Protein AF-A0A359KPK5-F1 (afdb_monomer_lite)

Secondary structure (DSSP, 8-state):
-PPPP-TGGGGG-EEEEE-SSSSSEEEEETTTS-HHHHHHHHHHHHHHTT---PPPPS---HHHHHHHHHHHHHTT----PPP--

Sequence (85 aa):
MIEEFTVEDLQYLYVVVPSDEAEGTENLTAAEMSDKQFREWIVGKSEWHGIQVLPTFGKLELETRVKMVNRLVRRGIRIHLAPRL

Foldseek 3Di:
DQDADDLVQQQFQWDWFADPPDGDIDIHGNQPDDLVRLQVVLCVLCVVVVHDDDRDDDDQDSVNSSVSVRVCVVVVDDGDGHDDD

Radius of gyration: 12.5 Å; chains: 1; bounding box: 32×27×30 Å

Structure (mmCIF, N/CA/C/O backbone):
data_AF-A0A359KPK5-F1
#
_entry.id   AF-A0A359KPK5-F1
#
loop_
_atom_site.group_PDB
_atom_site.id
_atom_site.type_symbol
_atom_site.label_atom_id
_atom_site.label_alt_id
_atom_site.label_comp_id
_atom_site.label_asym_id
_atom_site.label_entity_id
_atom_site.label_seq_id
_atom_site.pdbx_PDB_ins_code
_atom_site.Cartn_x
_atom_site.Cartn_y
_atom_site.Cartn_z
_atom_site.occupancy
_atom_site.B_iso_or_equiv
_atom_site.auth_seq_id
_atom_site.auth_comp_id
_atom_site.auth_asym_id
_atom_site.auth_atom_id
_atom_site.pdbx_PDB_model_num
ATOM 1 N N . MET A 1 1 ? -17.296 -2.493 13.975 1.00 55.00 1 MET A N 1
ATOM 2 C CA . MET A 1 1 ? -16.391 -1.430 13.490 1.00 55.00 1 MET A CA 1
ATOM 3 C C . MET A 1 1 ? -15.408 -2.073 12.538 1.00 55.00 1 MET A C 1
ATOM 5 O O . MET A 1 1 ? -15.022 -3.203 12.803 1.00 55.00 1 MET A O 1
ATOM 9 N N . ILE A 1 2 ? -15.075 -1.416 11.430 1.00 65.81 2 ILE A N 1
ATOM 10 C CA . ILE A 1 2 ? -13.999 -1.893 10.560 1.00 65.81 2 ILE A CA 1
ATOM 11 C C . ILE A 1 2 ? -12.693 -1.457 11.227 1.00 65.81 2 ILE A C 1
ATOM 13 O O . ILE A 1 2 ? -12.536 -0.271 11.505 1.00 65.81 2 ILE A O 1
ATOM 17 N N . GLU A 1 3 ? -11.826 -2.409 11.557 1.00 82.62 3 GLU A N 1
ATOM 18 C CA . GLU A 1 3 ? -10.513 -2.117 12.129 1.00 82.62 3 GLU A CA 1
ATOM 19 C C . GLU A 1 3 ? -9.643 -1.457 11.054 1.00 82.62 3 GLU A C 1
ATOM 21 O O . GLU A 1 3 ? -9.542 -1.949 9.927 1.00 82.62 3 GLU A O 1
ATOM 26 N N . GLU A 1 4 ? -9.107 -0.282 11.373 1.00 90.62 4 GLU A N 1
ATOM 27 C CA . GLU A 1 4 ? -8.245 0.472 10.471 1.00 90.62 4 GLU A CA 1
ATOM 28 C C . GLU A 1 4 ? -6.797 0.032 10.642 1.00 90.62 4 GLU A C 1
ATOM 30 O O . GLU A 1 4 ? -6.351 -0.265 11.746 1.00 90.62 4 GLU A O 1
ATOM 35 N N . PHE A 1 5 ? -6.062 0.041 9.538 1.00 95.38 5 PHE A N 1
ATOM 36 C CA . PHE A 1 5 ? -4.663 -0.333 9.493 1.00 95.38 5 PHE A CA 1
ATOM 37 C C . PHE A 1 5 ? -3.802 0.764 10.127 1.00 95.38 5 PHE A C 1
ATOM 39 O O . PHE A 1 5 ? -4.084 1.961 9.997 1.00 95.38 5 PHE A O 1
ATOM 46 N N . THR A 1 6 ? -2.716 0.346 10.759 1.00 96.56 6 THR A N 1
ATOM 47 C CA . THR A 1 6 ? -1.639 1.173 11.302 1.00 96.56 6 THR A CA 1
ATOM 48 C C . THR A 1 6 ? -0.404 1.132 10.395 1.00 96.56 6 THR A C 1
ATOM 50 O O . THR A 1 6 ? -0.358 0.396 9.410 1.00 96.56 6 THR A O 1
ATOM 53 N N . VAL A 1 7 ? 0.621 1.932 10.714 1.00 97.25 7 VAL A N 1
ATOM 54 C CA . VAL A 1 7 ? 1.913 1.882 10.001 1.00 97.25 7 VAL A CA 1
ATOM 55 C C . VAL A 1 7 ? 2.590 0.525 10.184 1.00 97.25 7 VAL A C 1
ATOM 57 O O . VAL A 1 7 ? 3.156 -0.001 9.230 1.00 97.25 7 VAL A O 1
ATOM 60 N N . GLU A 1 8 ? 2.489 -0.060 11.377 1.00 96.62 8 GLU A N 1
ATOM 61 C CA . GLU A 1 8 ? 3.033 -1.387 11.670 1.00 96.62 8 GLU A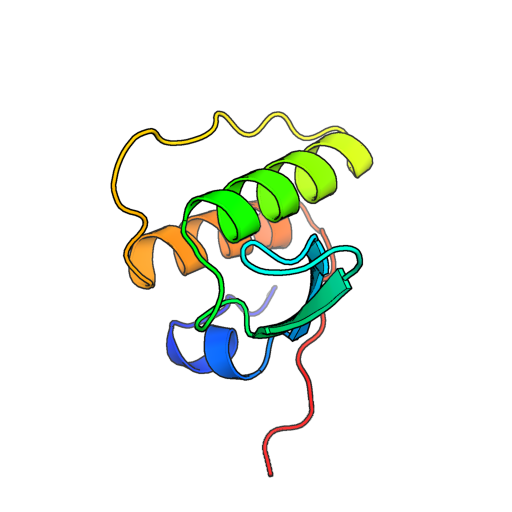 CA 1
ATOM 62 C C . GLU A 1 8 ? 2.384 -2.462 10.790 1.00 96.62 8 GLU A C 1
ATOM 64 O O . GLU A 1 8 ? 3.067 -3.342 10.276 1.00 96.62 8 GLU A O 1
ATOM 69 N N . ASP A 1 9 ? 1.086 -2.338 10.514 1.00 97.00 9 ASP A N 1
ATOM 70 C CA . ASP A 1 9 ? 0.352 -3.309 9.698 1.00 97.00 9 ASP A CA 1
ATOM 71 C C . ASP A 1 9 ? 0.863 -3.385 8.255 1.00 97.00 9 ASP A C 1
ATOM 73 O O . ASP A 1 9 ? 0.712 -4.420 7.604 1.00 97.00 9 ASP A O 1
ATOM 77 N N . LEU A 1 10 ? 1.510 -2.327 7.747 1.00 97.00 10 LEU A N 1
ATOM 78 C CA . LEU A 1 10 ? 2.111 -2.352 6.412 1.00 97.00 10 LEU A CA 1
ATOM 79 C C . LEU A 1 10 ? 3.230 -3.391 6.290 1.00 97.00 10 LEU A C 1
ATOM 81 O O . LEU A 1 10 ? 3.442 -3.888 5.188 1.00 97.00 10 LEU A O 1
ATOM 85 N N . GLN A 1 11 ? 3.890 -3.751 7.397 1.00 97.12 11 GLN A N 1
ATOM 86 C CA . GLN A 1 11 ? 4.919 -4.801 7.452 1.00 97.12 11 GLN A CA 1
ATOM 87 C C . GLN A 1 11 ? 4.335 -6.213 7.303 1.00 97.12 11 GLN A C 1
ATOM 89 O O . GLN A 1 11 ? 5.062 -7.170 7.071 1.00 97.12 11 GLN A O 1
ATOM 94 N N . TYR A 1 12 ? 3.015 -6.361 7.424 1.00 96.69 12 TYR A N 1
ATOM 95 C CA . TYR A 1 12 ? 2.324 -7.647 7.312 1.00 96.69 12 TYR A CA 1
ATOM 96 C C . TYR A 1 12 ? 1.401 -7.697 6.090 1.00 96.69 12 TYR A C 1
ATOM 98 O O . TYR A 1 12 ? 0.740 -8.707 5.844 1.00 96.69 12 TYR A O 1
ATOM 106 N N . LEU A 1 13 ? 1.336 -6.618 5.309 1.00 96.75 13 LEU A N 1
ATOM 107 C CA . LEU A 1 13 ? 0.527 -6.534 4.102 1.00 96.75 13 LEU A CA 1
ATOM 108 C C . LEU A 1 13 ? 1.352 -6.939 2.879 1.00 96.75 13 LEU A C 1
ATOM 110 O O . LEU A 1 13 ? 1.934 -6.087 2.215 1.00 96.75 13 LEU A O 1
ATOM 114 N N . TYR A 1 14 ? 1.385 -8.238 2.588 1.00 96.94 14 TYR A N 1
ATOM 115 C CA . TYR A 1 14 ? 2.109 -8.791 1.441 1.00 96.94 14 TYR A CA 1
ATOM 116 C C . TYR A 1 14 ? 1.324 -8.664 0.138 1.00 96.94 14 TYR A C 1
ATOM 118 O O . TYR A 1 14 ? 0.116 -8.919 0.086 1.00 96.94 14 TYR A O 1
ATOM 126 N N . VAL A 1 15 ? 2.029 -8.303 -0.930 1.00 96.25 15 VAL A N 1
ATOM 127 C CA . VAL A 1 15 ? 1.474 -8.142 -2.270 1.00 96.25 15 VAL A CA 1
ATOM 128 C C . VAL A 1 15 ? 2.514 -8.566 -3.301 1.00 96.25 15 VAL A C 1
ATOM 130 O O . VAL A 1 15 ? 3.687 -8.204 -3.218 1.00 96.25 15 VAL A O 1
ATOM 133 N N . VAL A 1 16 ? 2.047 -9.279 -4.323 1.00 95.50 16 VAL A N 1
ATOM 134 C CA . VAL A 1 16 ? 2.847 -9.575 -5.511 1.00 95.50 16 VAL A CA 1
ATOM 135 C C . VAL A 1 16 ? 2.790 -8.382 -6.464 1.00 95.50 16 VAL A C 1
ATOM 137 O O . VAL A 1 16 ? 1.706 -8.004 -6.914 1.00 95.50 16 VAL A O 1
ATOM 140 N N . VAL A 1 17 ? 3.947 -7.799 -6.767 1.00 95.75 17 VAL A N 1
ATOM 141 C CA . VAL A 1 17 ? 4.105 -6.624 -7.639 1.00 95.75 17 VAL A CA 1
ATOM 142 C C . VAL A 1 17 ? 5.154 -6.891 -8.725 1.00 95.75 17 VAL A C 1
ATOM 144 O O . VAL A 1 17 ? 6.006 -7.761 -8.539 1.00 95.75 17 VAL A O 1
ATOM 147 N N . PRO A 1 18 ? 5.116 -6.193 -9.875 1.00 95.88 18 PRO A N 1
ATOM 148 C CA . PRO A 1 18 ? 6.211 -6.237 -10.843 1.00 95.88 18 PRO A CA 1
ATOM 149 C C . PRO A 1 18 ? 7.530 -5.805 -10.199 1.00 95.88 18 PRO A C 1
ATOM 151 O O . PRO A 1 18 ? 7.545 -4.845 -9.421 1.00 95.88 18 PRO A O 1
ATOM 154 N N . SER A 1 19 ? 8.622 -6.499 -10.527 1.00 94.38 19 SER A N 1
ATOM 155 C CA . SER A 1 19 ? 9.938 -6.115 -10.016 1.00 94.38 19 SER A CA 1
ATOM 156 C C . SER A 1 19 ? 10.417 -4.817 -10.664 1.00 94.38 19 SER A C 1
ATOM 158 O O . SER A 1 19 ? 10.237 -4.609 -11.865 1.00 94.38 19 SER A O 1
ATOM 160 N N . ASP A 1 20 ? 11.017 -3.932 -9.865 1.00 92.06 20 ASP A N 1
ATOM 161 C CA . ASP A 1 20 ? 11.644 -2.709 -10.383 1.00 92.06 20 ASP A CA 1
ATOM 162 C C . ASP A 1 20 ? 13.064 -2.959 -10.939 1.00 92.06 20 ASP A C 1
ATOM 164 O O . ASP A 1 20 ? 13.553 -2.148 -11.726 1.00 92.06 20 ASP A O 1
ATOM 168 N N . GLU A 1 21 ? 13.719 -4.070 -10.576 1.00 90.56 21 GLU A N 1
ATOM 169 C CA . GLU A 1 21 ? 15.118 -4.365 -10.944 1.00 90.56 21 GLU A CA 1
ATOM 170 C C . GLU A 1 21 ? 15.272 -5.494 -11.973 1.00 90.56 21 GLU A C 1
ATOM 172 O O . GLU A 1 21 ? 16.237 -5.504 -12.741 1.00 90.56 21 GLU A O 1
ATOM 177 N N . ALA A 1 22 ? 14.341 -6.448 -12.000 1.00 90.38 22 ALA A N 1
ATOM 178 C CA . ALA A 1 22 ? 14.421 -7.646 -12.830 1.00 90.38 22 ALA A CA 1
ATOM 179 C C . ALA A 1 22 ? 13.137 -7.882 -13.637 1.00 90.38 22 ALA A C 1
ATOM 181 O O . ALA A 1 22 ? 12.083 -7.307 -13.375 1.00 90.38 22 ALA A O 1
ATOM 182 N N . GLU A 1 23 ? 13.212 -8.767 -14.632 1.00 92.06 23 GLU A N 1
ATOM 183 C CA . GLU A 1 23 ? 12.019 -9.246 -15.327 1.00 92.06 23 GLU A CA 1
ATOM 184 C C . GLU A 1 23 ? 11.205 -10.170 -14.402 1.00 92.06 23 GLU A C 1
ATOM 186 O O . GLU A 1 23 ? 11.752 -11.087 -13.787 1.00 92.06 23 GLU A O 1
ATOM 191 N N . GLY A 1 24 ? 9.892 -9.939 -14.308 1.00 94.19 24 GLY A N 1
ATOM 192 C CA . GLY A 1 24 ? 8.969 -10.759 -13.519 1.00 94.19 24 GLY A CA 1
ATOM 193 C C . GLY A 1 24 ? 8.311 -10.013 -12.357 1.00 94.19 24 GLY A C 1
ATOM 194 O O . GLY A 1 24 ? 8.049 -8.811 -12.429 1.00 94.19 24 GLY A O 1
ATOM 195 N N . THR A 1 25 ? 7.985 -10.754 -11.297 1.00 96.50 25 THR A N 1
ATOM 196 C CA . THR A 1 25 ? 7.269 -10.252 -10.115 1.00 96.50 25 THR A CA 1
ATOM 197 C C . THR A 1 25 ? 7.989 -10.621 -8.828 1.00 96.50 25 THR A C 1
ATOM 199 O O . THR A 1 25 ? 8.592 -11.689 -8.742 1.00 96.50 25 THR A O 1
ATOM 202 N N . GLU A 1 26 ? 7.822 -9.801 -7.801 1.00 95.88 26 GLU A N 1
ATOM 203 C CA . GLU A 1 26 ? 8.320 -10.023 -6.447 1.00 95.88 26 GLU A CA 1
ATOM 204 C C . GLU A 1 26 ? 7.188 -9.930 -5.417 1.00 95.88 26 GLU A C 1
ATOM 206 O O . GLU A 1 26 ? 6.151 -9.315 -5.667 1.00 95.88 26 GLU A O 1
ATOM 211 N N . ASN A 1 27 ? 7.365 -10.583 -4.268 1.00 96.06 27 ASN A N 1
ATOM 212 C CA . ASN A 1 27 ? 6.419 -10.523 -3.158 1.00 96.06 27 ASN A CA 1
ATOM 213 C C . ASN A 1 27 ? 7.004 -9.636 -2.060 1.00 96.06 27 ASN A C 1
ATOM 215 O O . ASN A 1 27 ? 7.949 -10.045 -1.389 1.00 96.06 27 ASN A O 1
ATOM 219 N N . LEU A 1 28 ? 6.431 -8.449 -1.889 1.00 97.12 28 LEU A N 1
ATOM 220 C CA . LEU A 1 28 ? 6.898 -7.436 -0.948 1.00 97.12 28 LEU A CA 1
ATOM 221 C C . LEU A 1 28 ? 5.783 -7.050 0.014 1.00 97.12 28 LEU A C 1
ATOM 223 O O . LEU A 1 28 ? 4.594 -7.116 -0.314 1.00 97.12 28 LEU A O 1
ATOM 227 N N . THR A 1 29 ? 6.166 -6.589 1.196 1.00 97.50 29 THR A N 1
ATOM 228 C CA . THR A 1 29 ? 5.235 -5.894 2.079 1.00 97.50 29 THR A CA 1
ATOM 229 C C . THR A 1 29 ? 4.931 -4.497 1.535 1.00 97.50 29 THR A C 1
ATOM 231 O O . THR A 1 29 ? 5.743 -3.867 0.853 1.00 97.50 29 THR A O 1
ATOM 234 N N . ALA A 1 30 ? 3.768 -3.949 1.880 1.00 96.88 30 ALA A N 1
ATOM 235 C CA . ALA A 1 30 ? 3.398 -2.581 1.522 1.00 96.88 30 ALA A CA 1
ATOM 236 C C . ALA A 1 30 ? 4.365 -1.521 2.088 1.00 96.88 30 ALA A C 1
ATOM 238 O O . ALA A 1 30 ? 4.365 -0.382 1.611 1.00 96.88 30 ALA A O 1
ATOM 239 N N . ALA A 1 31 ? 5.172 -1.869 3.095 1.00 97.12 31 ALA A N 1
ATOM 240 C CA . ALA A 1 31 ? 6.241 -1.024 3.614 1.00 97.12 31 ALA A CA 1
ATOM 241 C C . ALA A 1 31 ? 7.523 -1.071 2.760 1.00 97.12 31 ALA A C 1
ATOM 243 O O . ALA A 1 31 ? 8.180 -0.043 2.621 1.00 97.12 31 ALA A O 1
ATOM 244 N N . GLU A 1 32 ? 7.855 -2.222 2.171 1.00 97.25 32 GLU A N 1
ATOM 245 C CA . GLU A 1 32 ? 9.075 -2.435 1.370 1.00 97.25 32 GLU A CA 1
ATOM 246 C C . GLU A 1 32 ? 8.952 -1.945 -0.074 1.00 97.25 32 GLU A C 1
ATOM 248 O O . GLU A 1 32 ? 9.958 -1.618 -0.696 1.00 97.25 32 GLU A O 1
ATOM 253 N N . MET A 1 33 ? 7.730 -1.869 -0.609 1.00 96.88 33 MET A N 1
ATOM 254 C CA . MET A 1 33 ? 7.495 -1.414 -1.983 1.00 96.88 33 MET A CA 1
ATOM 255 C C . MET A 1 33 ? 8.138 -0.059 -2.276 1.00 96.88 33 MET A C 1
ATOM 257 O O . MET A 1 33 ? 8.066 0.872 -1.462 1.00 96.88 33 MET A O 1
ATOM 261 N N . SER A 1 34 ? 8.606 0.116 -3.509 1.00 95.94 34 SER A N 1
ATOM 262 C CA . SER A 1 34 ? 8.864 1.447 -4.048 1.00 95.94 34 SER A CA 1
ATOM 263 C C . SER A 1 34 ? 7.566 2.267 -4.127 1.00 95.94 34 SER A C 1
ATOM 265 O O . SER A 1 34 ? 6.449 1.738 -4.163 1.00 95.94 34 SER A O 1
ATOM 267 N N . ASP A 1 35 ? 7.680 3.595 -4.188 1.00 95.44 35 ASP A N 1
ATOM 268 C CA . ASP A 1 35 ? 6.502 4.462 -4.338 1.00 95.44 35 ASP A CA 1
ATOM 269 C C . ASP A 1 35 ? 5.746 4.204 -5.647 1.00 95.44 35 ASP A C 1
ATOM 271 O O . ASP A 1 35 ? 4.539 4.438 -5.726 1.00 95.44 35 ASP A O 1
ATOM 275 N N . LYS A 1 36 ? 6.449 3.741 -6.686 1.00 94.12 36 LYS A N 1
ATOM 276 C CA . LYS A 1 36 ? 5.853 3.341 -7.961 1.00 94.12 36 LYS A CA 1
ATOM 277 C C . LYS A 1 36 ? 5.030 2.067 -7.780 1.00 94.12 36 LYS A C 1
ATOM 279 O O . LYS A 1 36 ? 3.833 2.106 -8.058 1.00 94.12 36 LYS A O 1
ATOM 284 N N . GLN A 1 37 ? 5.628 1.006 -7.236 1.00 95.94 37 GLN A N 1
ATOM 285 C CA . GLN A 1 37 ? 4.952 -0.270 -6.978 1.00 95.94 37 GLN A CA 1
ATOM 286 C C . GLN A 1 37 ? 3.709 -0.086 -6.102 1.00 95.94 37 GLN A C 1
ATOM 288 O O . GLN A 1 37 ? 2.624 -0.551 -6.452 1.00 95.94 37 GLN A O 1
ATOM 293 N N . PHE A 1 38 ? 3.832 0.669 -5.003 1.00 96.25 38 PHE A N 1
ATOM 294 C CA . PHE A 1 38 ? 2.700 0.938 -4.119 1.00 96.25 38 PHE A CA 1
ATOM 295 C C . PHE A 1 38 ? 1.571 1.679 -4.847 1.00 96.25 38 PHE A C 1
ATOM 297 O O . PHE A 1 38 ? 0.397 1.345 -4.683 1.00 96.25 38 PHE A O 1
ATOM 304 N N . ARG A 1 39 ? 1.912 2.683 -5.666 1.00 94.75 39 ARG A N 1
ATOM 305 C CA . 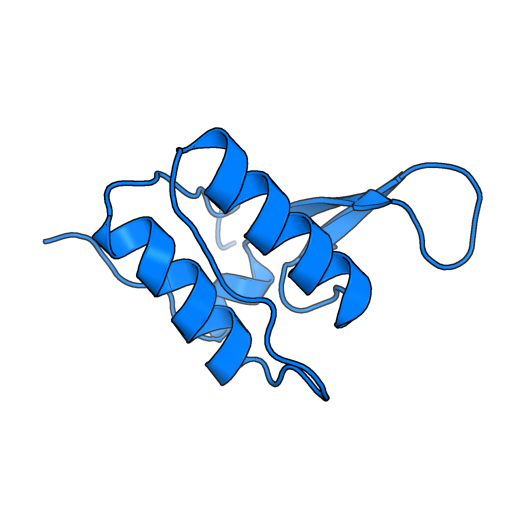ARG A 1 39 ? 0.940 3.479 -6.426 1.00 94.75 39 ARG A CA 1
ATOM 306 C C . ARG A 1 39 ? 0.212 2.639 -7.472 1.00 94.75 39 ARG A C 1
ATOM 308 O O . ARG A 1 39 ? -1.007 2.734 -7.568 1.00 94.75 39 ARG A O 1
ATOM 315 N N . GLU A 1 40 ? 0.935 1.828 -8.231 1.00 93.62 40 GLU A N 1
ATOM 316 C CA . GLU A 1 40 ? 0.346 0.935 -9.232 1.00 93.62 40 GLU A CA 1
ATOM 317 C C . GLU A 1 40 ? -0.588 -0.081 -8.571 1.00 93.62 40 GLU A C 1
ATOM 319 O O . GLU A 1 40 ? -1.736 -0.236 -8.993 1.00 93.62 40 GLU A O 1
ATOM 324 N N . TRP A 1 41 ? -0.149 -0.694 -7.469 1.00 95.06 41 TRP A N 1
ATOM 325 C CA . TRP A 1 41 ? -0.969 -1.633 -6.714 1.00 95.06 41 TRP A CA 1
ATOM 326 C C . TRP A 1 41 ? -2.240 -0.985 -6.156 1.00 95.06 41 TRP A C 1
ATOM 328 O O . TRP A 1 41 ? -3.339 -1.498 -6.378 1.00 95.06 41 TRP A O 1
ATOM 338 N N . ILE A 1 42 ? -2.124 0.136 -5.435 1.00 94.25 42 ILE A N 1
ATOM 339 C CA . ILE A 1 42 ? -3.281 0.746 -4.773 1.00 94.25 42 ILE A CA 1
ATOM 340 C C . ILE A 1 42 ? -4.287 1.280 -5.795 1.00 94.25 42 ILE A C 1
ATOM 342 O O . ILE A 1 42 ? -5.492 1.136 -5.583 1.00 94.25 42 ILE A O 1
ATOM 346 N N . VAL A 1 43 ? -3.826 1.844 -6.918 1.00 92.69 43 VAL A N 1
ATOM 347 C CA . VAL A 1 43 ? -4.698 2.292 -8.014 1.00 92.69 43 VAL A CA 1
ATOM 348 C C . VAL A 1 43 ? -5.385 1.091 -8.655 1.00 92.69 43 VAL A C 1
ATOM 350 O O . VAL A 1 43 ? -6.614 1.061 -8.673 1.00 92.69 43 VAL A O 1
ATOM 353 N N . GLY A 1 44 ? -4.636 0.059 -9.054 1.00 93.00 44 GLY A N 1
ATOM 354 C CA . GLY A 1 44 ? -5.208 -1.140 -9.669 1.00 93.00 44 GLY A CA 1
ATOM 355 C C . GLY A 1 44 ? -6.211 -1.855 -8.757 1.00 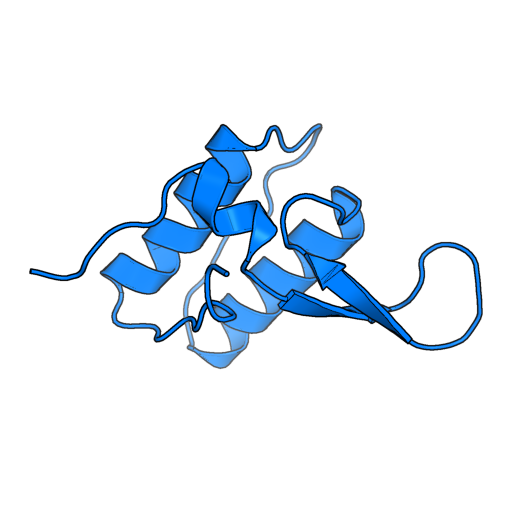93.00 44 GLY A C 1
ATOM 356 O O . GLY A 1 44 ? -7.299 -2.236 -9.193 1.00 93.00 44 GLY A O 1
ATOM 357 N N . LYS A 1 45 ? -5.914 -1.962 -7.454 1.00 93.00 45 LYS A N 1
ATOM 358 C CA . LYS A 1 45 ? -6.848 -2.507 -6.457 1.00 93.00 45 LYS A CA 1
ATOM 359 C C . LYS A 1 45 ? -8.115 -1.660 -6.351 1.00 93.00 45 LYS A C 1
ATOM 361 O O . LYS A 1 45 ? -9.206 -2.210 -6.233 1.00 93.00 45 LYS A O 1
ATOM 366 N N . SER A 1 46 ? -7.984 -0.336 -6.380 1.00 91.75 46 SER A N 1
ATOM 367 C CA . SER A 1 46 ? -9.125 0.581 -6.301 1.00 91.75 46 SER A CA 1
ATOM 368 C C . SER A 1 46 ? -10.024 0.470 -7.530 1.00 91.75 46 SER A C 1
ATOM 370 O O . SER A 1 46 ? -11.238 0.325 -7.384 1.00 91.75 46 SER A O 1
ATOM 372 N N . GLU A 1 47 ? -9.431 0.471 -8.724 1.00 92.50 47 GLU A N 1
ATOM 373 C CA . GLU A 1 47 ? -10.130 0.361 -10.007 1.00 92.50 47 GLU A CA 1
ATOM 374 C C . GLU A 1 47 ? -10.875 -0.966 -10.138 1.00 92.50 47 GLU A C 1
ATOM 376 O O . GLU A 1 47 ? -12.048 -0.971 -10.509 1.00 92.50 47 GLU A O 1
ATOM 381 N N . TRP A 1 48 ? -10.250 -2.074 -9.723 1.00 93.00 48 TRP A N 1
ATOM 382 C CA . TRP A 1 48 ? -10.894 -3.391 -9.667 1.00 93.00 48 TRP A CA 1
ATOM 383 C C . TRP A 1 48 ? -12.188 -3.391 -8.836 1.00 93.00 48 TRP A C 1
ATOM 385 O O . TRP A 1 48 ? -13.124 -4.139 -9.113 1.00 93.00 48 TRP A O 1
ATOM 395 N N . HIS A 1 49 ? -12.260 -2.533 -7.817 1.00 92.38 49 HIS A N 1
ATOM 396 C CA . HIS A 1 49 ? -13.425 -2.369 -6.951 1.00 92.38 49 HIS A CA 1
ATOM 397 C C . HIS A 1 49 ? -14.306 -1.158 -7.322 1.00 92.38 49 HIS A C 1
ATOM 399 O O . HIS A 1 49 ? -15.185 -0.785 -6.545 1.00 92.38 49 HIS A O 1
ATOM 405 N N . GLY A 1 50 ? -14.093 -0.535 -8.488 1.00 90.38 50 GLY A N 1
ATOM 406 C CA . GLY A 1 50 ? -14.887 0.601 -8.970 1.00 90.38 50 GLY A CA 1
ATOM 407 C C . GLY A 1 50 ? -14.678 1.897 -8.180 1.00 90.38 50 GLY A C 1
ATOM 408 O O . GLY A 1 50 ? -15.539 2.778 -8.184 1.00 90.38 50 GLY A O 1
ATOM 409 N N . ILE A 1 51 ? -13.558 2.026 -7.466 1.00 87.88 51 ILE A N 1
ATOM 410 C CA . ILE A 1 51 ? -13.214 3.215 -6.687 1.00 87.88 51 ILE A CA 1
ATOM 411 C C . ILE A 1 51 ? -12.151 4.007 -7.435 1.00 87.88 51 ILE A C 1
ATOM 413 O O . ILE A 1 51 ? -11.036 3.540 -7.639 1.00 87.88 51 ILE A O 1
ATOM 417 N N . GLN A 1 52 ? -12.456 5.264 -7.745 1.00 84.44 52 GLN A N 1
ATOM 418 C CA . GLN A 1 52 ? -11.445 6.177 -8.257 1.00 84.44 52 GLN A CA 1
ATOM 419 C C . GLN A 1 52 ? -10.532 6.655 -7.116 1.00 84.44 52 GLN A C 1
ATOM 421 O O . GLN A 1 52 ? -10.969 7.327 -6.167 1.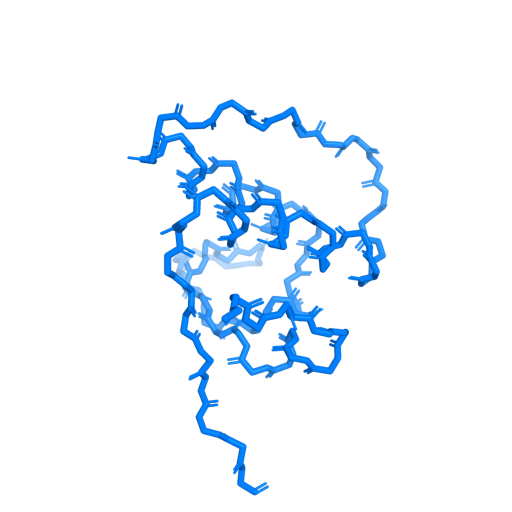00 84.44 52 GLN A O 1
ATOM 426 N N . VAL A 1 53 ? -9.248 6.318 -7.220 1.00 82.38 53 VAL A N 1
ATOM 427 C CA . VAL A 1 53 ? -8.170 6.877 -6.402 1.00 82.38 53 VAL A CA 1
ATOM 428 C C . VAL A 1 53 ? -7.264 7.681 -7.319 1.00 82.38 53 VAL A C 1
ATOM 430 O O . VAL A 1 53 ? -6.765 7.171 -8.313 1.0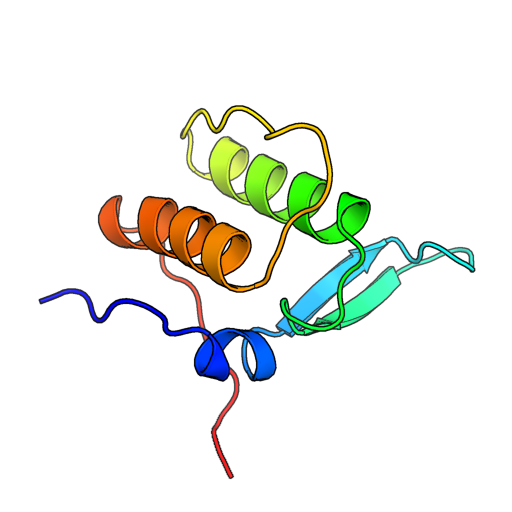0 82.38 53 VAL A O 1
ATOM 433 N N . LEU A 1 54 ? -7.074 8.958 -6.988 1.00 78.44 54 LEU A N 1
ATOM 434 C CA . LEU A 1 54 ? -6.109 9.790 -7.692 1.00 78.44 54 LEU A CA 1
ATOM 435 C C . LEU A 1 54 ? -4.710 9.429 -7.184 1.00 78.44 54 LEU A C 1
ATOM 437 O O . LEU A 1 54 ? -4.491 9.511 -5.970 1.00 78.44 54 LEU A O 1
ATOM 441 N N . PRO A 1 55 ? -3.776 9.033 -8.065 1.00 73.25 55 PRO A N 1
ATOM 442 C CA . PRO A 1 55 ? -2.406 8.790 -7.655 1.00 73.25 55 PRO A CA 1
ATOM 443 C C . PRO A 1 55 ? -1.806 10.091 -7.121 1.00 73.25 55 PRO A C 1
ATOM 445 O O . PRO A 1 55 ? -1.713 11.092 -7.830 1.00 73.25 55 PRO A O 1
ATOM 448 N N . THR A 1 56 ? -1.398 10.092 -5.856 1.00 75.81 56 THR A N 1
ATOM 449 C CA . THR A 1 56 ? -0.597 11.177 -5.289 1.00 75.81 56 THR A CA 1
ATOM 450 C C . THR A 1 56 ? 0.780 11.170 -5.947 1.00 75.81 56 THR A C 1
ATOM 452 O O . THR A 1 56 ? 1.436 10.128 -6.016 1.00 75.81 56 THR A O 1
ATOM 455 N N . PHE A 1 57 ? 1.218 12.326 -6.445 1.00 76.19 57 PHE A N 1
ATOM 456 C CA . PHE A 1 57 ? 2.562 12.514 -6.995 1.00 76.19 57 PHE A CA 1
ATOM 457 C C . PHE A 1 57 ? 3.564 12.811 -5.872 1.00 76.19 57 PHE A C 1
ATOM 459 O O . PHE A 1 57 ? 3.205 13.421 -4.866 1.00 76.19 57 PHE A O 1
ATOM 466 N N . GLY A 1 58 ? 4.819 12.395 -6.056 1.00 84.50 58 GLY A N 1
ATOM 467 C CA . GLY A 1 58 ? 5.890 12.574 -5.072 1.00 84.50 58 GLY A CA 1
ATOM 468 C C . GLY A 1 58 ? 6.088 11.373 -4.144 1.00 84.50 58 GLY A C 1
ATOM 469 O O . GLY A 1 58 ? 5.611 10.270 -4.438 1.00 84.50 58 GLY A O 1
ATOM 470 N N . LYS A 1 59 ? 6.831 11.608 -3.054 1.00 88.62 59 LYS A N 1
ATOM 471 C CA . LYS A 1 59 ? 7.234 10.575 -2.096 1.00 88.62 59 LYS A CA 1
ATOM 472 C C . LYS A 1 59 ? 6.046 10.091 -1.259 1.00 88.62 59 LYS A C 1
ATOM 474 O O . LYS A 1 59 ? 5.305 10.915 -0.720 1.00 88.62 59 LYS A O 1
ATOM 479 N N . LEU A 1 60 ? 5.863 8.776 -1.136 1.00 92.88 60 LEU A N 1
ATOM 480 C CA . LEU A 1 60 ? 4.789 8.168 -0.342 1.00 92.88 60 LEU A CA 1
ATOM 481 C C . LEU A 1 60 ? 5.335 7.619 0.977 1.00 92.88 60 LEU A C 1
ATOM 483 O O . LEU A 1 60 ? 5.614 6.427 1.102 1.00 92.88 60 LEU A O 1
ATOM 487 N N . GLU A 1 61 ? 5.420 8.493 1.982 1.00 94.50 61 GLU A N 1
ATOM 488 C CA . GLU A 1 61 ? 5.720 8.082 3.360 1.00 94.50 61 GLU A CA 1
ATOM 489 C C . GLU A 1 61 ? 4.698 7.048 3.869 1.00 94.50 61 GLU A C 1
ATOM 491 O O . GLU A 1 61 ? 3.541 7.010 3.419 1.00 94.50 61 GLU A O 1
ATOM 496 N N . LEU A 1 62 ? 5.105 6.225 4.838 1.00 96.06 62 LEU A N 1
ATOM 497 C CA . LEU A 1 62 ? 4.302 5.110 5.350 1.00 96.06 62 LEU A CA 1
ATOM 498 C C . LEU A 1 62 ? 2.926 5.560 5.867 1.00 96.06 62 LEU A C 1
ATOM 500 O O . LEU A 1 62 ? 1.920 4.902 5.610 1.00 96.06 62 LEU A O 1
ATOM 504 N N . GLU A 1 63 ? 2.826 6.723 6.511 1.00 95.50 63 GLU A N 1
ATOM 505 C CA . GLU A 1 63 ? 1.553 7.275 6.987 1.00 95.50 63 GLU A CA 1
ATOM 506 C C . GLU A 1 63 ? 0.599 7.590 5.830 1.00 95.50 63 GLU A C 1
ATOM 508 O O . GLU A 1 63 ? -0.621 7.450 5.9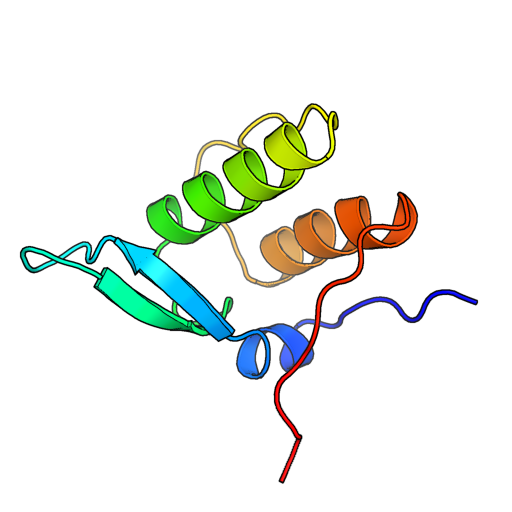53 1.00 95.50 63 GLU A O 1
ATOM 513 N N . THR A 1 64 ? 1.139 8.023 4.689 1.00 94.56 64 THR A N 1
ATOM 514 C CA . THR A 1 64 ? 0.342 8.270 3.483 1.00 94.56 64 THR A CA 1
ATOM 515 C C . THR A 1 64 ? -0.150 6.953 2.901 1.00 94.56 64 THR A C 1
ATOM 517 O O . THR A 1 64 ? -1.335 6.840 2.582 1.00 94.56 64 THR A O 1
ATOM 520 N N . ARG A 1 65 ? 0.717 5.935 2.845 1.00 95.31 65 ARG A N 1
ATOM 521 C CA . ARG A 1 65 ? 0.349 4.579 2.418 1.00 95.31 65 ARG A CA 1
ATOM 522 C C . ARG A 1 65 ? -0.797 4.020 3.267 1.00 95.31 65 ARG A C 1
ATOM 524 O O . ARG A 1 65 ? -1.819 3.615 2.713 1.00 95.31 65 ARG A O 1
ATOM 531 N N . VAL A 1 66 ? -0.706 4.121 4.596 1.00 96.25 66 VAL A N 1
ATOM 532 C CA . VAL A 1 66 ? -1.783 3.727 5.526 1.00 96.25 66 VAL A CA 1
ATOM 533 C C . VAL A 1 66 ? -3.088 4.461 5.232 1.00 96.25 66 VAL A C 1
ATOM 535 O O . VAL A 1 66 ? -4.142 3.834 5.134 1.00 96.25 66 VAL A O 1
ATOM 538 N N . LYS A 1 67 ? -3.052 5.788 5.048 1.00 93.81 67 LYS A N 1
ATOM 539 C CA . LYS A 1 67 ? -4.264 6.568 4.731 1.00 93.81 67 LYS A CA 1
ATOM 540 C C . LYS A 1 67 ? -4.931 6.088 3.442 1.00 93.81 67 LYS A C 1
ATOM 542 O O . LYS A 1 67 ? -6.161 6.050 3.373 1.00 93.81 67 LYS A O 1
ATOM 547 N N . MET A 1 68 ? -4.141 5.723 2.432 1.00 93.81 68 MET A N 1
ATOM 548 C CA . MET A 1 68 ? -4.657 5.199 1.167 1.00 93.81 68 MET A CA 1
ATOM 549 C C . MET A 1 68 ? -5.275 3.807 1.337 1.00 93.81 68 MET A C 1
ATOM 551 O O . MET A 1 68 ? -6.388 3.585 0.863 1.00 93.81 68 MET A O 1
ATOM 555 N N . VAL A 1 69 ? -4.624 2.908 2.079 1.00 95.19 69 VAL A N 1
ATOM 556 C CA . VAL A 1 69 ? -5.169 1.582 2.422 1.00 95.19 69 VAL A CA 1
ATOM 557 C C . VAL A 1 69 ? -6.480 1.720 3.202 1.00 95.19 69 VAL A C 1
ATOM 559 O O . VAL A 1 69 ? -7.507 1.167 2.803 1.00 95.19 69 VAL A O 1
ATOM 562 N N . ASN A 1 70 ? -6.501 2.551 4.245 1.00 94.88 70 ASN A N 1
ATOM 563 C CA . ASN A 1 70 ? -7.691 2.779 5.066 1.00 94.88 70 ASN A CA 1
ATOM 564 C C . ASN A 1 70 ? -8.844 3.409 4.288 1.00 94.88 70 ASN A C 1
ATOM 566 O O . ASN A 1 70 ? -10.008 3.136 4.580 1.00 94.88 70 ASN A O 1
ATOM 570 N N . ARG A 1 71 ? -8.563 4.205 3.250 1.00 91.81 71 ARG A N 1
ATOM 571 C CA . ARG A 1 71 ? -9.611 4.694 2.346 1.00 91.81 71 ARG A CA 1
ATOM 572 C C . ARG A 1 71 ? -10.345 3.540 1.660 1.00 91.81 71 ARG A C 1
ATOM 574 O O . ARG A 1 71 ? -11.563 3.624 1.532 1.00 91.81 71 ARG A O 1
ATOM 581 N N . LEU A 1 72 ? -9.644 2.487 1.239 1.00 92.38 72 LEU A N 1
ATOM 582 C CA . LEU A 1 72 ? -10.258 1.306 0.620 1.00 92.38 72 LEU A CA 1
ATOM 583 C C . LEU A 1 72 ? -11.044 0.481 1.637 1.00 92.38 72 LEU A C 1
ATOM 585 O O . LEU A 1 72 ? -12.196 0.123 1.390 1.00 92.38 72 LEU A O 1
ATOM 589 N N . VAL A 1 73 ? -10.455 0.259 2.808 1.00 93.44 73 VAL A N 1
ATOM 590 C CA . VAL A 1 73 ? -11.067 -0.491 3.911 1.00 93.44 73 VAL A CA 1
ATOM 591 C C . VAL A 1 73 ? -12.375 0.160 4.375 1.00 93.44 73 VAL A C 1
ATOM 593 O O . VAL A 1 73 ? -13.399 -0.514 4.481 1.00 93.44 73 VAL A O 1
ATOM 596 N N . ARG A 1 74 ? -12.406 1.492 4.522 1.00 92.38 74 ARG A N 1
ATOM 597 C CA . ARG A 1 74 ? -13.631 2.262 4.829 1.00 92.38 74 ARG A CA 1
ATOM 598 C C . ARG A 1 74 ? -14.721 2.138 3.764 1.00 92.38 74 ARG A C 1
ATOM 600 O O . ARG A 1 74 ? -15.890 2.351 4.070 1.00 92.38 74 ARG A O 1
ATOM 607 N N . ARG A 1 75 ? -14.363 1.802 2.521 1.00 91.25 75 ARG A N 1
ATOM 608 C CA . ARG A 1 75 ? -15.320 1.509 1.439 1.00 91.25 75 ARG A CA 1
ATOM 609 C C . ARG A 1 75 ? -15.744 0.037 1.395 1.00 91.25 75 ARG A C 1
ATOM 611 O O . ARG A 1 75 ? -16.417 -0.369 0.454 1.00 91.25 75 ARG A O 1
ATOM 618 N N . GLY A 1 76 ? -15.370 -0.754 2.400 1.00 90.81 76 GLY A N 1
ATOM 619 C CA . GLY A 1 76 ? -15.732 -2.164 2.519 1.00 90.81 76 GLY A CA 1
ATOM 620 C C . GLY A 1 76 ? -14.815 -3.115 1.751 1.00 90.81 76 GLY A C 1
ATOM 621 O O . GLY A 1 76 ? -15.135 -4.300 1.636 1.00 90.81 76 GLY A O 1
ATOM 622 N N . ILE A 1 77 ? -13.679 -2.637 1.228 1.00 91.31 77 ILE A N 1
ATOM 623 C CA . ILE A 1 77 ? -12.699 -3.518 0.587 1.00 91.31 77 ILE A CA 1
ATOM 624 C C . ILE A 1 77 ? -11.969 -4.310 1.661 1.00 91.31 77 ILE A C 1
ATOM 626 O O . ILE A 1 77 ? -11.377 -3.752 2.583 1.00 91.31 77 ILE A O 1
ATOM 630 N N . ARG A 1 78 ? -11.976 -5.632 1.499 1.00 90.62 78 ARG A N 1
ATOM 631 C CA . ARG A 1 78 ? -11.225 -6.544 2.357 1.00 90.62 78 ARG A CA 1
ATOM 632 C C . ARG A 1 78 ? -9.767 -6.600 1.913 1.00 90.62 78 ARG A C 1
ATOM 634 O O . ARG A 1 78 ? -9.472 -6.891 0.752 1.00 90.62 78 ARG A O 1
ATOM 641 N N . ILE A 1 79 ? -8.878 -6.322 2.857 1.00 91.69 79 ILE A N 1
ATOM 642 C CA . ILE A 1 79 ? -7.425 -6.424 2.730 1.00 91.69 79 ILE A CA 1
ATOM 643 C C . ILE A 1 79 ? -6.963 -7.333 3.868 1.00 91.69 79 ILE A C 1
ATOM 645 O O . ILE A 1 79 ? -7.428 -7.182 4.996 1.00 91.69 79 ILE A O 1
ATOM 649 N N . HIS A 1 80 ? -6.116 -8.311 3.559 1.00 91.31 80 HIS A N 1
ATOM 650 C CA . HIS A 1 80 ? -5.685 -9.334 4.508 1.00 91.31 80 HIS A CA 1
ATOM 651 C C . HIS A 1 80 ? -4.227 -9.114 4.895 1.00 91.31 80 HIS A C 1
ATOM 653 O O . HIS A 1 80 ? -3.397 -8.825 4.036 1.00 91.31 80 HIS A O 1
ATOM 659 N N . LEU A 1 81 ? -3.943 -9.270 6.185 1.00 94.06 81 LEU A N 1
ATOM 660 C CA . LEU A 1 81 ? -2.592 -9.278 6.729 1.00 94.06 81 LEU A CA 1
ATOM 661 C C . LEU A 1 81 ? -2.095 -10.719 6.851 1.00 94.06 81 LEU A C 1
ATOM 663 O O . LEU A 1 81 ? -2.879 -11.635 7.116 1.00 94.06 81 LEU A O 1
ATOM 667 N N . ALA A 1 82 ? -0.790 -10.905 6.697 1.00 92.88 82 ALA A N 1
ATOM 668 C CA . ALA A 1 82 ? -0.115 -12.109 7.149 1.00 92.88 82 ALA A CA 1
ATOM 669 C C . ALA A 1 82 ? -0.180 -12.226 8.689 1.00 92.88 82 ALA A C 1
ATOM 671 O O . ALA A 1 82 ? -0.360 -11.216 9.379 1.00 92.88 82 ALA A O 1
ATOM 672 N N . PRO A 1 83 ? -0.041 -13.442 9.252 1.00 89.44 83 PRO A N 1
ATOM 673 C CA . PRO A 1 83 ? 0.016 -13.633 10.699 1.00 89.44 83 PRO A CA 1
ATOM 674 C C . PRO A 1 83 ? 1.173 -12.849 11.335 1.00 89.44 83 PRO A C 1
ATOM 676 O O . PRO A 1 83 ? 2.289 -12.870 10.817 1.00 89.44 83 PRO A O 1
ATOM 679 N N . ARG A 1 84 ? 0.913 -12.202 12.478 1.00 86.94 84 ARG A N 1
ATOM 680 C CA . ARG A 1 84 ? 1.956 -11.629 13.340 1.00 86.94 84 ARG A CA 1
ATOM 681 C C . ARG A 1 84 ? 2.470 -12.757 14.234 1.00 86.94 84 ARG A C 1
ATOM 683 O O . ARG A 1 84 ? 1.676 -13.313 14.994 1.00 86.94 84 ARG A O 1
ATOM 690 N N . LEU A 1 85 ? 3.726 -13.156 14.054 1.00 70.44 85 LEU A N 1
ATOM 691 C CA . LEU A 1 85 ? 4.391 -14.163 14.888 1.00 70.44 85 LEU A CA 1
ATOM 692 C C . LEU A 1 85 ? 4.989 -13.522 16.140 1.00 70.44 85 LEU A C 1
ATOM 694 O O . LEU A 1 85 ? 5.462 -12.370 16.029 1.00 70.44 85 LEU A O 1
#

pLDDT: mean 91.63, std 7.38, range [55.0, 97.5]